Protein AF-A0A8T3P6F0-F1 (afdb_monomer_lite)

pLDDT: mean 82.77, std 18.88, range [43.56, 98.12]

Sequence (52 aa):
LYRTAAGDRSRGNDVADAHLVALMLQHGVRVLYSRDRGFRRFDRIEVHDPFA

Secondary structure (DSSP, 8-state):
--TT---SSSSSHHHHHHHHHHHHHHTT--EEE-S-GGGGG-TTSEEE-TT-

Structure (mmCIF, N/CA/C/O backbone):
data_AF-A0A8T3P6F0-F1
#
_entry.id   AF-A0A8T3P6F0-F1
#
loop_
_atom_site.group_PDB
_atom_site.id
_atom_site.type_symbol
_atom_site.label_atom_id
_atom_site.label_alt_id
_atom_site.label_comp_id
_atom_site.label_asym_id
_atom_site.label_entity_id
_atom_site.label_seq_id
_atom_site.pdbx_PDB_ins_code
_atom_site.Cartn_x
_atom_site.Cartn_y
_atom_site.Cartn_z
_atom_site.occupancy
_atom_site.B_iso_or_equiv
_atom_site.auth_seq_id
_atom_site.auth_comp_id
_atom_site.auth_asym_id
_atom_site.auth_atom_id
_atom_site.pdbx_PDB_model_num
ATOM 1 N N . LEU A 1 1 ? 16.324 15.811 8.061 1.00 53.34 1 LEU A N 1
ATOM 2 C CA . LEU A 1 1 ? 15.364 15.121 8.953 1.00 53.34 1 LEU A CA 1
ATOM 3 C C . LEU A 1 1 ? 15.278 13.594 8.759 1.00 53.34 1 LEU A C 1
ATOM 5 O O . LEU A 1 1 ? 14.829 12.947 9.685 1.00 53.34 1 LEU A O 1
ATOM 9 N N . TYR A 1 2 ? 15.776 12.979 7.670 1.00 49.09 2 TYR A N 1
ATOM 10 C CA . TYR A 1 2 ? 15.819 11.499 7.531 1.00 49.09 2 TYR A CA 1
ATOM 11 C C . TYR A 1 2 ? 17.173 10.848 7.905 1.00 49.09 2 TYR A C 1
ATOM 13 O O . TYR A 1 2 ? 17.250 9.661 8.197 1.00 49.09 2 TYR A O 1
ATOM 21 N N . ARG A 1 3 ? 18.270 11.621 7.941 1.00 45.03 3 ARG A N 1
ATOM 22 C CA . ARG A 1 3 ? 19.638 11.080 8.092 1.00 45.03 3 ARG A CA 1
ATOM 23 C C . ARG A 1 3 ? 19.986 10.587 9.511 1.00 45.03 3 ARG A C 1
ATOM 25 O O . ARG A 1 3 ? 21.019 9.958 9.683 1.00 45.03 3 ARG A O 1
ATOM 32 N N . THR A 1 4 ? 19.148 10.852 10.514 1.00 46.75 4 THR A N 1
ATOM 33 C CA . THR A 1 4 ? 19.472 10.584 11.931 1.00 46.75 4 THR A CA 1
ATOM 34 C C . THR A 1 4 ? 18.931 9.242 12.450 1.00 46.75 4 THR A C 1
ATOM 36 O O .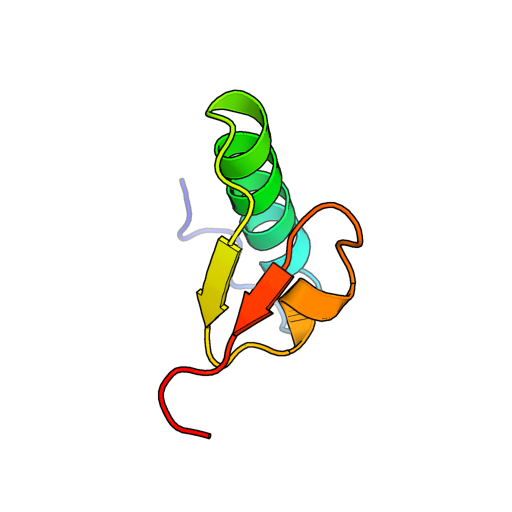 THR A 1 4 ? 19.293 8.837 13.545 1.00 46.75 4 THR A O 1
ATOM 39 N N . ALA A 1 5 ? 18.108 8.518 11.682 1.00 47.62 5 ALA A N 1
ATOM 40 C CA . ALA A 1 5 ? 17.455 7.279 12.137 1.00 47.62 5 ALA A CA 1
ATOM 41 C C . ALA A 1 5 ? 17.955 6.003 11.434 1.00 47.62 5 ALA A C 1
ATOM 43 O O . ALA A 1 5 ? 17.318 4.957 11.518 1.00 47.62 5 ALA A O 1
ATOM 44 N N . ALA A 1 6 ? 19.099 6.057 10.746 1.00 49.66 6 ALA A N 1
ATOM 45 C CA . ALA A 1 6 ? 19.737 4.878 10.154 1.00 49.66 6 ALA A CA 1
ATOM 46 C C . ALA A 1 6 ? 20.554 4.097 11.205 1.00 49.66 6 ALA A C 1
ATOM 48 O O . ALA A 1 6 ? 21.712 3.751 10.987 1.00 49.66 6 ALA A O 1
ATOM 49 N N . GLY A 1 7 ? 19.951 3.882 12.375 1.00 43.56 7 GLY A N 1
ATOM 50 C CA . GLY A 1 7 ? 20.484 3.085 13.469 1.00 43.56 7 GLY A CA 1
ATOM 51 C C . GLY A 1 7 ? 19.660 1.816 13.600 1.00 43.56 7 GLY A C 1
ATOM 52 O O . GLY A 1 7 ? 18.549 1.846 14.107 1.00 43.56 7 GLY A O 1
ATOM 53 N N . ASP A 1 8 ? 20.247 0.728 13.127 1.00 49.16 8 ASP A N 1
ATOM 54 C CA . ASP A 1 8 ? 19.835 -0.658 13.318 1.00 49.16 8 ASP A CA 1
ATOM 55 C C . ASP A 1 8 ? 18.564 -1.144 12.591 1.00 49.16 8 ASP A C 1
ATOM 57 O O . ASP A 1 8 ? 17.406 -0.980 12.973 1.00 49.16 8 ASP A O 1
ATOM 61 N N . ARG A 1 9 ? 18.874 -1.776 11.462 1.00 52.06 9 ARG A N 1
ATOM 62 C CA . ARG A 1 9 ? 18.087 -2.664 10.612 1.00 52.06 9 ARG A CA 1
ATOM 63 C C . ARG A 1 9 ? 16.898 -3.335 11.327 1.00 52.06 9 ARG A C 1
ATOM 65 O O . ARG A 1 9 ? 17.070 -4.028 12.323 1.00 52.06 9 ARG A O 1
ATOM 72 N N . SER A 1 10 ? 15.733 -3.268 10.670 1.00 52.34 10 SER A N 1
ATOM 73 C CA . SER A 1 10 ? 14.572 -4.191 10.772 1.00 52.34 10 SER A CA 1
ATOM 74 C C . SER A 1 10 ? 13.276 -3.689 11.432 1.00 52.34 10 SER A C 1
ATOM 76 O O . SER A 1 10 ? 12.333 -4.466 11.531 1.00 52.34 10 SER A O 1
ATOM 78 N N . ARG A 1 11 ? 13.144 -2.405 11.800 1.00 55.59 11 ARG A N 1
ATOM 79 C CA . ARG A 1 11 ? 11.827 -1.800 12.147 1.00 55.59 11 ARG A CA 1
ATOM 80 C C . ARG A 1 11 ? 11.545 -0.431 11.509 1.00 55.59 11 ARG A C 1
ATOM 82 O O . ARG A 1 11 ? 10.471 0.128 11.697 1.00 55.59 11 ARG A O 1
ATOM 89 N N . GLY A 1 12 ? 12.493 0.110 10.741 1.00 57.97 12 GLY A N 1
ATOM 90 C CA . GLY A 1 12 ? 12.394 1.464 10.179 1.00 57.97 12 GLY A 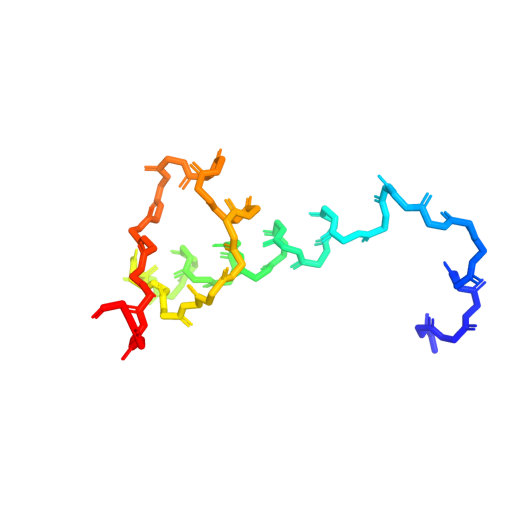CA 1
ATOM 91 C C . GLY A 1 12 ? 11.503 1.599 8.939 1.00 57.97 12 GLY A C 1
ATOM 92 O O . GLY A 1 12 ? 10.931 2.666 8.731 1.00 57.97 12 GLY A O 1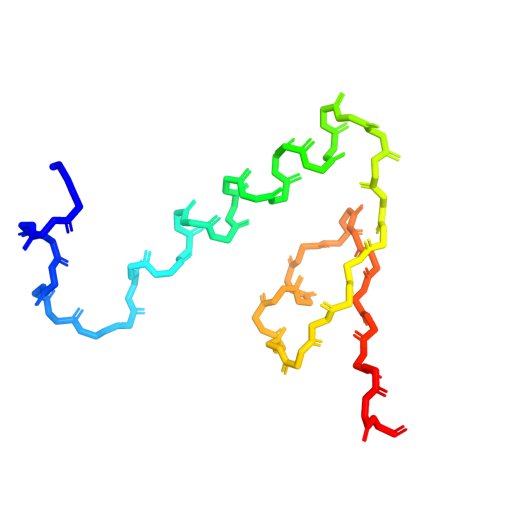
ATOM 93 N N . ASN A 1 13 ? 11.353 0.542 8.129 1.00 64.12 13 ASN A N 1
ATOM 94 C CA . ASN A 1 13 ? 10.598 0.645 6.872 1.00 64.12 13 ASN A CA 1
ATOM 95 C C . ASN A 1 13 ? 9.082 0.733 7.091 1.00 64.12 13 ASN A C 1
ATOM 97 O O . ASN A 1 13 ? 8.375 1.293 6.268 1.00 64.12 13 ASN A O 1
ATOM 101 N N . ASP A 1 14 ? 8.585 0.249 8.230 1.00 78.69 14 ASP A N 1
ATOM 102 C CA . ASP A 1 14 ? 7.147 0.164 8.499 1.00 78.69 14 ASP A CA 1
ATOM 103 C C . ASP A 1 14 ? 6.468 1.536 8.499 1.00 78.69 14 ASP A C 1
ATOM 105 O O . ASP A 1 14 ? 5.343 1.668 8.022 1.00 78.69 14 ASP A O 1
ATOM 109 N N . VAL A 1 15 ? 7.159 2.569 8.993 1.00 82.94 15 VAL A N 1
ATOM 110 C CA . VAL A 1 15 ? 6.636 3.942 8.995 1.00 82.94 15 VAL A CA 1
ATOM 111 C C . VAL A 1 15 ? 6.540 4.483 7.570 1.00 82.94 15 VAL A C 1
ATOM 113 O O . VAL A 1 15 ? 5.524 5.076 7.214 1.00 82.94 15 VAL A O 1
ATOM 116 N N . ALA A 1 16 ? 7.572 4.271 6.752 1.00 86.69 16 ALA A N 1
ATOM 117 C CA . ALA A 1 16 ? 7.584 4.724 5.364 1.00 86.69 16 ALA A CA 1
ATOM 118 C C . ALA A 1 16 ? 6.548 3.965 4.518 1.00 86.69 16 ALA A C 1
ATOM 120 O O . ALA A 1 16 ? 5.772 4.594 3.799 1.00 86.69 16 ALA A O 1
ATOM 121 N N . ASP A 1 17 ? 6.473 2.642 4.672 1.00 90.81 17 ASP A N 1
ATOM 122 C CA . ASP A 1 17 ? 5.507 1.786 3.984 1.00 90.81 17 ASP A CA 1
ATOM 123 C C . ASP A 1 17 ? 4.070 2.175 4.349 1.00 90.81 17 ASP A C 1
ATOM 125 O O . ASP A 1 17 ? 3.237 2.398 3.470 1.00 90.81 17 ASP A O 1
ATOM 129 N N . ALA A 1 18 ? 3.775 2.322 5.646 1.00 91.69 18 ALA A N 1
ATOM 130 C CA . ALA A 1 18 ? 2.451 2.722 6.110 1.00 91.69 18 ALA A CA 1
ATOM 131 C C . ALA A 1 18 ? 2.084 4.135 5.638 1.00 91.69 18 ALA A C 1
ATOM 133 O O . ALA A 1 18 ? 0.928 4.383 5.291 1.00 91.69 18 ALA A O 1
ATOM 134 N N . HIS A 1 19 ? 3.053 5.055 5.591 1.00 93.38 19 HIS A N 1
ATOM 135 C CA . HIS A 1 19 ? 2.830 6.403 5.079 1.00 93.38 19 HIS A CA 1
ATOM 136 C C . HIS A 1 19 ? 2.509 6.397 3.579 1.00 93.38 19 HIS A C 1
ATOM 138 O O . HIS A 1 19 ? 1.561 7.059 3.158 1.00 93.38 19 HIS A O 1
ATOM 144 N N . LEU A 1 20 ? 3.225 5.599 2.781 1.00 94.50 20 LEU A N 1
ATOM 145 C CA . LEU A 1 20 ? 2.931 5.432 1.359 1.00 94.50 20 LEU A CA 1
ATOM 146 C C . LEU A 1 20 ? 1.523 4.859 1.141 1.00 94.50 20 LEU A C 1
ATOM 148 O O . LEU A 1 20 ? 0.754 5.402 0.348 1.00 94.50 20 LEU A O 1
ATOM 152 N N . VAL A 1 21 ? 1.148 3.815 1.887 1.00 95.81 21 VAL A N 1
ATOM 153 C CA . VAL A 1 21 ? -0.201 3.229 1.817 1.00 95.81 21 VAL A CA 1
ATOM 154 C C . VAL A 1 21 ? -1.270 4.237 2.242 1.00 95.81 21 VAL A C 1
ATOM 156 O O . VAL A 1 21 ? -2.329 4.305 1.621 1.00 95.81 21 VAL A O 1
ATOM 159 N N . ALA A 1 22 ? -1.013 5.057 3.264 1.00 95.94 22 ALA A N 1
ATOM 160 C CA . ALA A 1 22 ? -1.940 6.106 3.679 1.00 95.94 22 ALA A CA 1
ATOM 161 C C . ALA A 1 22 ? -2.185 7.130 2.558 1.00 95.94 22 ALA A C 1
ATOM 163 O O . ALA A 1 22 ? -3.344 7.436 2.277 1.00 95.94 22 ALA A O 1
ATOM 164 N N . LEU A 1 23 ? -1.128 7.589 1.877 1.00 97.31 23 LEU A N 1
ATOM 165 C CA . LEU A 1 23 ? -1.244 8.491 0.725 1.00 97.31 23 LEU A CA 1
ATOM 166 C C . LEU A 1 23 ? -2.034 7.845 -0.416 1.00 97.31 23 LEU A C 1
ATOM 168 O O . LEU A 1 23 ? -2.955 8.456 -0.955 1.00 97.31 23 LEU A O 1
ATOM 172 N N . MET A 1 24 ? -1.733 6.589 -0.753 1.00 97.62 24 MET A N 1
ATOM 173 C CA . MET A 1 24 ? -2.480 5.853 -1.775 1.00 97.62 24 MET A CA 1
ATOM 174 C C . MET A 1 24 ? -3.984 5.845 -1.473 1.00 97.62 24 MET A C 1
ATOM 176 O O . MET A 1 24 ? -4.791 6.216 -2.324 1.00 97.62 24 MET A O 1
ATOM 180 N N . LEU A 1 25 ? -4.363 5.506 -0.237 1.00 96.44 25 LEU A N 1
ATOM 181 C CA . LEU A 1 25 ? -5.764 5.460 0.180 1.00 96.44 25 LEU A CA 1
ATOM 182 C C . LEU A 1 25 ? -6.428 6.843 0.192 1.00 96.44 25 LEU A C 1
ATOM 184 O O . LEU A 1 25 ? -7.582 6.951 -0.217 1.00 96.44 25 LEU A O 1
ATOM 188 N N . GLN A 1 26 ? -5.714 7.891 0.612 1.00 97.81 26 GLN A N 1
ATOM 189 C CA . GLN A 1 26 ? -6.201 9.278 0.571 1.00 97.81 26 GLN A CA 1
ATOM 190 C C . GLN A 1 26 ? -6.511 9.748 -0.854 1.00 97.81 26 GLN A C 1
ATOM 192 O O . GLN A 1 26 ? -7.437 10.531 -1.053 1.00 97.81 26 GLN A O 1
ATOM 197 N N . HIS A 1 27 ? -5.770 9.247 -1.841 1.00 98.12 27 HIS A N 1
ATOM 198 C CA . HIS A 1 27 ? -5.936 9.601 -3.249 1.00 98.12 27 HIS A CA 1
ATOM 199 C C . HIS A 1 27 ? -6.737 8.568 -4.059 1.00 98.12 27 HIS A C 1
ATOM 201 O O . HIS A 1 27 ? -6.829 8.689 -5.278 1.00 98.12 27 HIS A O 1
ATOM 207 N N . GLY A 1 28 ? -7.322 7.552 -3.413 1.00 97.62 28 GLY A N 1
ATOM 208 C CA . GLY A 1 28 ? -8.100 6.510 -4.093 1.00 97.62 28 GLY A CA 1
ATOM 209 C C . GLY A 1 28 ? -7.267 5.555 -4.958 1.00 97.62 28 GLY A C 1
ATOM 210 O O . GLY A 1 28 ? -7.826 4.789 -5.740 1.00 97.62 28 GLY A O 1
ATOM 211 N N . VAL A 1 29 ? -5.942 5.559 -4.813 1.00 97.81 29 VAL A N 1
ATOM 212 C CA . VAL A 1 29 ? -5.035 4.629 -5.491 1.00 97.81 29 VAL A CA 1
ATOM 213 C C . VAL A 1 29 ? -5.037 3.305 -4.733 1.00 97.81 29 VAL A C 1
ATOM 215 O O . VAL A 1 29 ? -4.792 3.262 -3.528 1.00 97.81 29 VAL A O 1
ATOM 218 N N . ARG A 1 30 ? -5.323 2.203 -5.429 1.00 97.12 30 ARG A 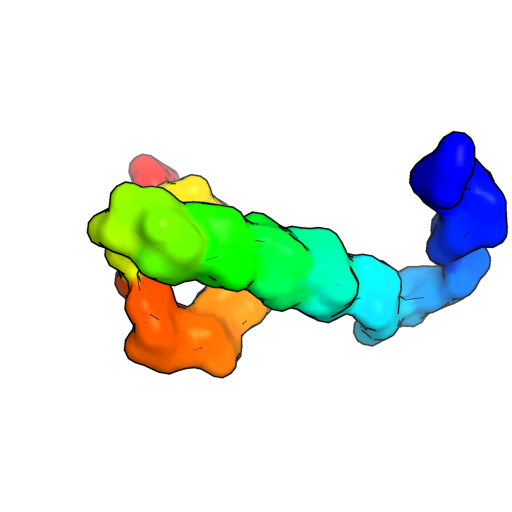N 1
ATOM 219 C CA . ARG A 1 30 ? -5.432 0.869 -4.811 1.00 97.12 30 ARG A CA 1
ATOM 220 C C . ARG A 1 30 ? -4.370 -0.120 -5.268 1.00 97.12 30 ARG A C 1
ATOM 222 O O . ARG A 1 30 ? -4.204 -1.125 -4.596 1.00 97.12 30 ARG A O 1
ATOM 229 N N . VAL A 1 31 ? -3.646 0.171 -6.346 1.00 97.62 31 VAL A N 1
ATOM 230 C CA . VAL A 1 31 ? -2.660 -0.738 -6.943 1.00 97.62 31 VAL A CA 1
ATOM 231 C C . VAL A 1 31 ? -1.254 -0.177 -6.756 1.00 97.62 31 VAL A C 1
ATOM 233 O O . VAL A 1 31 ? -0.990 0.968 -7.122 1.00 97.62 31 VAL A O 1
ATOM 236 N N . LEU A 1 32 ? -0.354 -0.985 -6.202 1.00 96.44 32 LEU A N 1
ATOM 237 C CA . LEU A 1 32 ? 1.069 -0.699 -6.065 1.00 96.44 32 LEU A CA 1
ATOM 238 C C . LEU A 1 32 ? 1.870 -1.695 -6.904 1.00 96.44 32 LEU A C 1
ATOM 240 O O . LEU A 1 32 ? 1.797 -2.900 -6.684 1.00 96.44 32 LEU A O 1
ATOM 244 N N . TYR A 1 33 ? 2.695 -1.194 -7.819 1.00 96.25 33 TYR A N 1
ATOM 245 C CA . TYR A 1 33 ? 3.693 -2.022 -8.491 1.00 96.25 33 TYR A CA 1
ATOM 246 C C . TYR A 1 33 ? 4.992 -1.991 -7.691 1.00 96.25 33 TYR A C 1
ATOM 248 O O . TYR A 1 33 ? 5.637 -0.948 -7.583 1.00 96.25 33 TYR A O 1
ATOM 256 N N . SER A 1 34 ? 5.367 -3.120 -7.097 1.00 92.94 34 SER A N 1
ATOM 257 C CA . SER A 1 34 ? 6.577 -3.242 -6.288 1.00 92.94 34 SER A CA 1
ATOM 258 C C . SER A 1 34 ? 7.035 -4.695 -6.193 1.00 92.94 34 SER A C 1
ATOM 260 O O . SER A 1 34 ? 6.227 -5.617 -6.106 1.00 92.94 34 SER A O 1
ATOM 262 N N . ARG A 1 35 ? 8.356 -4.892 -6.132 1.00 94.06 35 ARG A N 1
ATOM 263 C CA . ARG A 1 35 ? 8.971 -6.185 -5.780 1.00 94.06 35 ARG A CA 1
ATOM 264 C C . ARG A 1 35 ? 9.014 -6.433 -4.272 1.00 94.06 35 ARG A C 1
ATOM 266 O O . ARG A 1 35 ? 9.351 -7.533 -3.834 1.00 94.06 35 ARG A O 1
ATOM 273 N N . ASP A 1 36 ? 8.715 -5.414 -3.471 1.00 90.81 36 ASP A N 1
ATOM 274 C CA . ASP A 1 36 ? 8.739 -5.523 -2.021 1.00 90.81 36 ASP A CA 1
ATOM 275 C C . ASP A 1 36 ? 7.490 -6.252 -1.514 1.00 90.81 36 ASP A C 1
ATOM 277 O O . ASP A 1 36 ? 6.369 -5.736 -1.506 1.00 90.81 36 ASP A O 1
ATOM 281 N N . ARG A 1 37 ? 7.705 -7.487 -1.057 1.00 88.81 37 ARG A N 1
ATOM 282 C CA . ARG A 1 37 ? 6.658 -8.342 -0.488 1.00 88.81 37 ARG A CA 1
ATOM 283 C C . ARG A 1 37 ? 6.130 -7.802 0.843 1.00 88.81 37 ARG A C 1
ATOM 285 O O . ARG A 1 37 ? 5.048 -8.216 1.252 1.00 88.81 37 ARG A O 1
ATOM 292 N N . GLY A 1 38 ? 6.840 -6.874 1.487 1.00 90.62 38 GLY A N 1
ATOM 293 C CA . GLY A 1 38 ? 6.429 -6.194 2.710 1.00 90.62 38 GLY A CA 1
ATOM 294 C C . GLY A 1 38 ? 5.111 -5.436 2.568 1.00 90.62 38 GLY A C 1
ATOM 295 O O . GLY A 1 38 ? 4.373 -5.346 3.543 1.00 90.62 38 GLY A O 1
ATOM 296 N N . PHE A 1 39 ? 4.737 -4.980 1.367 1.00 92.56 39 PHE A N 1
ATOM 297 C CA . PHE A 1 39 ? 3.446 -4.315 1.152 1.00 92.56 39 PHE A CA 1
ATOM 298 C C . PHE A 1 39 ? 2.243 -5.264 1.182 1.00 92.56 39 PHE A C 1
ATOM 300 O O . PHE A 1 39 ? 1.121 -4.817 1.404 1.00 92.56 39 PHE A O 1
ATOM 307 N N . ARG A 1 40 ? 2.454 -6.579 1.031 1.00 90.94 40 ARG A N 1
ATOM 308 C CA . ARG A 1 40 ? 1.364 -7.573 1.046 1.00 90.94 40 ARG A CA 1
ATOM 309 C C . ARG A 1 40 ? 0.668 -7.696 2.402 1.00 90.94 40 ARG A C 1
ATOM 311 O O . ARG A 1 40 ? -0.375 -8.325 2.478 1.00 90.94 40 ARG A O 1
ATOM 318 N N . ARG A 1 41 ? 1.224 -7.098 3.462 1.00 92.12 41 ARG A N 1
ATOM 319 C CA . ARG A 1 41 ? 0.581 -7.006 4.784 1.00 92.12 41 ARG A CA 1
ATOM 320 C C . ARG A 1 41 ? -0.539 -5.963 4.856 1.00 92.12 41 ARG A C 1
ATOM 322 O O . ARG A 1 41 ? -1.213 -5.876 5.876 1.00 92.12 41 ARG A O 1
ATOM 329 N N . PHE A 1 42 ? -0.690 -5.121 3.832 1.00 93.38 42 PHE A N 1
ATOM 330 C CA . PHE A 1 42 ? -1.713 -4.082 3.790 1.00 93.38 42 PHE A CA 1
ATOM 331 C C . PHE A 1 42 ? -2.882 -4.521 2.905 1.00 93.38 42 PHE A C 1
ATOM 333 O O . PHE A 1 42 ? -2.926 -4.199 1.722 1.00 93.38 42 PHE A O 1
ATOM 340 N N . ASP A 1 43 ? -3.885 -5.162 3.506 1.00 92.81 43 ASP A N 1
ATOM 341 C CA . ASP A 1 43 ? -5.052 -5.741 2.807 1.00 92.81 43 ASP A CA 1
ATOM 342 C C . ASP A 1 43 ? -5.897 -4.729 2.012 1.00 92.81 43 ASP A C 1
ATOM 344 O O . ASP A 1 43 ? -6.776 -5.087 1.230 1.00 92.81 43 ASP A O 1
ATOM 348 N N . ARG A 1 44 ? -5.667 -3.429 2.227 1.00 94.81 44 ARG A N 1
ATOM 349 C CA . ARG A 1 44 ? -6.379 -2.359 1.526 1.00 94.81 44 ARG A CA 1
ATOM 350 C C . ARG A 1 44 ? -5.753 -2.000 0.179 1.00 94.81 44 ARG A C 1
ATOM 352 O O . ARG A 1 44 ? -6.358 -1.205 -0.532 1.00 94.81 44 ARG A O 1
ATOM 359 N N . ILE A 1 45 ? -4.606 -2.551 -0.200 1.00 96.62 45 ILE A N 1
ATOM 360 C CA . ILE A 1 45 ? -4.002 -2.322 -1.517 1.00 96.62 45 ILE A CA 1
ATOM 361 C C . ILE A 1 45 ? -3.660 -3.646 -2.201 1.00 96.62 45 ILE A C 1
ATOM 363 O O . ILE A 1 45 ? -3.395 -4.651 -1.551 1.00 96.62 45 ILE A O 1
ATOM 367 N N . GLU A 1 46 ? -3.659 -3.632 -3.525 1.00 97.25 46 GLU A N 1
ATOM 368 C CA . GLU A 1 46 ? -3.188 -4.724 -4.364 1.00 97.25 46 GLU A CA 1
ATOM 369 C C . GLU A 1 46 ? -1.728 -4.471 -4.744 1.00 97.25 46 GLU A C 1
ATOM 371 O O . GLU A 1 46 ? -1.358 -3.351 -5.100 1.00 97.25 46 GLU A O 1
ATOM 376 N N . VAL A 1 47 ? -0.884 -5.499 -4.641 1.00 96.38 47 VAL A N 1
ATOM 377 C CA . VAL A 1 47 ? 0.555 -5.387 -4.903 1.00 96.38 47 VAL A CA 1
ATOM 378 C C . VAL A 1 47 ? 0.937 -6.310 -6.053 1.00 96.38 47 VAL A C 1
ATOM 380 O O . VAL A 1 47 ? 0.874 -7.533 -5.908 1.00 96.38 47 VAL A O 1
ATOM 383 N N . HIS A 1 48 ? 1.383 -5.732 -7.166 1.00 96.75 48 HIS A N 1
ATOM 384 C CA . HIS A 1 48 ? 1.873 -6.469 -8.330 1.00 96.75 48 HIS A CA 1
ATOM 385 C C . HIS A 1 48 ? 3.388 -6.362 -8.451 1.00 96.75 48 HIS A C 1
ATOM 387 O O . HIS A 1 48 ? 3.960 -5.279 -8.343 1.00 96.75 48 HIS A O 1
ATOM 393 N N . ASP A 1 49 ? 4.035 -7.488 -8.731 1.00 94.44 49 ASP A N 1
ATOM 394 C CA . ASP A 1 49 ? 5.431 -7.496 -9.151 1.00 94.44 49 ASP A CA 1
ATOM 395 C C . ASP A 1 49 ? 5.478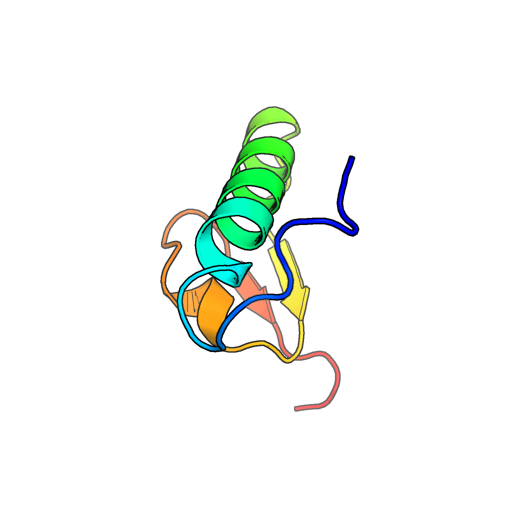 -7.311 -10.679 1.00 94.44 49 ASP A C 1
ATOM 397 O O . ASP A 1 49 ? 4.971 -8.175 -11.394 1.00 94.44 49 ASP A O 1
ATOM 401 N N . PRO A 1 50 ? 6.036 -6.203 -11.201 1.00 92.56 50 PRO A N 1
ATOM 402 C CA . PRO A 1 50 ? 6.079 -5.949 -12.642 1.00 92.56 50 PRO A CA 1
ATOM 403 C C . PRO A 1 50 ? 7.105 -6.809 -1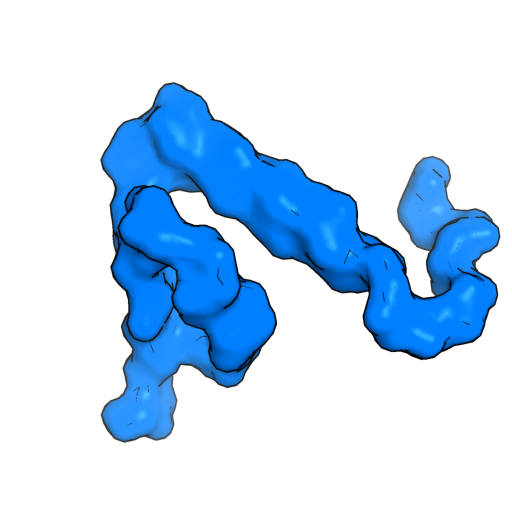3.400 1.00 92.56 50 PRO A C 1
ATOM 405 O O . PRO A 1 50 ? 7.181 -6.707 -14.622 1.00 92.56 50 PRO A O 1
ATOM 408 N N . PHE A 1 51 ? 7.915 -7.610 -12.702 1.00 92.75 51 PHE A N 1
ATOM 409 C CA . PHE A 1 51 ? 8.962 -8.450 -13.292 1.00 92.75 51 PHE A CA 1
ATOM 410 C C . PHE A 1 51 ? 8.782 -9.946 -12.989 1.00 92.75 51 PHE A C 1
ATOM 412 O O . PHE A 1 51 ? 9.719 -10.717 -13.208 1.00 92.75 51 PHE A O 1
ATOM 419 N N . ALA A 1 52 ? 7.629 -10.332 -12.437 1.00 76.44 52 ALA A N 1
ATOM 420 C CA . ALA A 1 52 ? 7.270 -11.726 -12.185 1.00 76.44 52 ALA A CA 1
ATOM 421 C C . ALA A 1 52 ? 6.762 -12.438 -13.445 1.00 76.44 52 ALA A C 1
ATOM 423 O O . ALA A 1 52 ? 6.175 -11.761 -14.319 1.00 76.44 52 ALA A O 1
#

Foldseek 3Di:
DPPPPPPDDDPPCVVVLVVVVVVCVVVVNAEAADPDCVNVVPPSHHYHDPVD

Radius of gyration: 12.53 Å; chains: 1; bounding box: 29×27×27 Å